Protein AF-A0A2N1QPE4-F1 (afdb_monomer_lite)

Secondary structure (DSSP, 8-state):
-----------------PPPHHHHHHHHHHHHHHHHHHHHHHHHHHHHHHHHHHHHHHHHHHHHHHHHHHHS-TT--EEEEEEETTEEEEEEEPPP-TT-TTTTEEEEEEEEEETTEEEEEEEEEEPPTTTTGGG--

Structure (mmCIF, N/CA/C/O backbone):
data_AF-A0A2N1QPE4-F1
#
_entry.id   AF-A0A2N1QPE4-F1
#
loop_
_atom_site.group_PDB
_atom_site.id
_atom_site.type_symbol
_atom_site.label_atom_id
_atom_site.label_alt_id
_atom_site.label_comp_id
_atom_site.label_asym_id
_atom_site.label_entity_id
_atom_site.label_seq_id
_atom_site.pdbx_PDB_ins_code
_atom_site.Cartn_x
_atom_site.Cartn_y
_atom_site.Cartn_z
_atom_site.occupancy
_atom_site.B_iso_or_equiv
_atom_site.auth_seq_id
_atom_site.auth_comp_id
_atom_site.auth_asym_id
_atom_site.auth_atom_id
_atom_site.pdbx_PDB_model_num
ATOM 1 N N . MET A 1 1 ? -22.543 -22.632 93.385 1.00 41.56 1 MET A N 1
ATOM 2 C CA . MET A 1 1 ? -21.119 -22.560 92.984 1.00 41.56 1 MET A CA 1
ATOM 3 C C . MET A 1 1 ? -21.068 -22.577 91.454 1.00 41.56 1 MET A C 1
ATOM 5 O O . MET A 1 1 ? -21.690 -23.473 90.908 1.00 41.56 1 MET A O 1
ATOM 9 N N . LYS A 1 2 ? -20.380 -21.598 90.821 1.00 41.09 2 LYS A N 1
ATOM 10 C CA . LYS A 1 2 ? -20.072 -21.426 89.365 1.00 41.09 2 LYS A CA 1
ATOM 11 C C . LYS A 1 2 ? -21.300 -21.220 88.443 1.00 41.09 2 LYS A C 1
ATOM 13 O O . LYS A 1 2 ? -22.071 -22.144 88.267 1.00 41.09 2 LYS A O 1
ATOM 18 N N . LYS A 1 3 ? -21.663 -20.038 87.912 1.00 61.78 3 LYS A N 1
ATOM 19 C CA . LYS A 1 3 ? -20.969 -18.982 87.122 1.00 61.78 3 LYS A CA 1
ATOM 20 C C . LYS A 1 3 ? -20.218 -19.496 85.884 1.00 61.78 3 LYS A C 1
ATOM 22 O O . LYS A 1 3 ? -19.018 -19.696 85.976 1.00 61.78 3 LYS A O 1
ATOM 27 N N . HIS A 1 4 ? -20.922 -19.593 84.753 1.00 52.34 4 HIS A N 1
ATOM 28 C CA . HIS A 1 4 ? -20.406 -19.555 83.371 1.00 52.34 4 HIS A CA 1
ATOM 29 C C . HIS A 1 4 ? -21.569 -18.989 82.521 1.00 52.34 4 HIS A C 1
ATOM 31 O O . HIS A 1 4 ? -22.560 -19.680 82.339 1.00 52.34 4 HIS A O 1
ATOM 37 N N . LEU A 1 5 ? -21.703 -17.688 82.233 1.00 60.28 5 LEU A N 1
ATOM 38 C CA . LEU A 1 5 ? -20.847 -16.807 81.423 1.00 60.28 5 LEU A CA 1
ATOM 39 C C . LEU A 1 5 ? -20.424 -17.454 80.098 1.00 60.28 5 LEU A C 1
ATOM 41 O O . LEU A 1 5 ? -19.269 -17.809 79.906 1.00 60.28 5 LEU A O 1
ATOM 45 N N . PHE A 1 6 ? -21.389 -17.579 79.188 1.00 63.09 6 PHE A N 1
ATOM 46 C CA . PHE A 1 6 ? -21.129 -17.641 77.754 1.00 63.09 6 PHE A CA 1
ATOM 47 C C . PHE A 1 6 ? -21.885 -16.480 77.104 1.00 63.09 6 PHE A C 1
ATOM 49 O O . PHE A 1 6 ? -23.117 -16.506 77.095 1.00 63.09 6 PHE A O 1
ATOM 56 N N . PRO A 1 7 ? -21.198 -15.437 76.610 1.00 56.03 7 PRO A N 1
ATOM 57 C CA . PRO A 1 7 ? -21.834 -14.501 75.706 1.00 56.03 7 PRO A CA 1
ATOM 58 C C . PRO A 1 7 ? -22.086 -15.269 74.409 1.00 56.03 7 PRO A C 1
ATOM 60 O O . PRO A 1 7 ? -21.149 -15.716 73.745 1.00 56.03 7 PRO A O 1
ATOM 63 N N . LEU A 1 8 ? -23.361 -15.492 74.086 1.00 60.94 8 LEU A N 1
ATOM 64 C CA . LEU A 1 8 ? -23.735 -15.872 72.734 1.00 60.94 8 LEU A CA 1
ATOM 65 C C . LEU A 1 8 ? -23.213 -14.765 71.831 1.00 60.94 8 LEU A C 1
ATOM 67 O O . LEU A 1 8 ? -23.511 -13.595 72.049 1.00 60.94 8 LEU A O 1
ATOM 71 N N . PHE A 1 9 ? -22.365 -15.175 70.896 1.00 54.75 9 PHE A N 1
ATOM 72 C CA . PHE A 1 9 ? -21.801 -14.365 69.836 1.00 54.75 9 PHE A CA 1
ATOM 73 C C . PHE A 1 9 ? -22.950 -13.593 69.181 1.00 54.75 9 PHE A C 1
ATOM 75 O O . PHE A 1 9 ? -23.708 -14.139 68.377 1.00 54.75 9 PHE A O 1
ATOM 82 N N . GLU A 1 10 ? -23.130 -12.343 69.592 1.00 56.75 10 GLU A N 1
ATOM 83 C CA . GLU A 1 10 ? -23.996 -11.409 68.906 1.00 56.75 10 GLU A CA 1
ATOM 84 C C . GLU A 1 10 ? -23.250 -11.113 67.610 1.00 56.75 10 GLU A C 1
ATOM 86 O O . GLU A 1 10 ? -22.318 -10.311 67.558 1.00 56.75 10 GLU A O 1
ATOM 91 N N . ILE A 1 11 ? -23.559 -11.899 66.576 1.00 60.81 11 ILE A N 1
ATOM 92 C CA . ILE A 1 11 ? -23.218 -11.549 65.206 1.00 60.81 11 ILE A CA 1
ATOM 93 C C . ILE A 1 11 ? -24.035 -10.295 64.957 1.00 60.81 11 ILE A C 1
ATOM 95 O O . ILE A 1 11 ? -25.206 -10.373 64.578 1.00 60.81 11 ILE A O 1
ATOM 99 N N . ASP A 1 12 ? -23.425 -9.155 65.273 1.00 58.19 12 ASP A N 1
ATOM 100 C CA . ASP A 1 12 ? -23.951 -7.855 64.926 1.00 58.19 12 ASP A CA 1
ATOM 101 C C . ASP A 1 12 ? -24.304 -7.943 63.446 1.00 58.19 12 ASP A C 1
ATOM 103 O O . ASP A 1 12 ? -23.484 -8.342 62.603 1.00 58.19 12 ASP A O 1
ATOM 107 N N . ARG A 1 13 ? -25.594 -7.751 63.163 1.00 57.78 13 ARG A N 1
ATOM 108 C CA . ARG A 1 13 ? -26.149 -7.845 61.822 1.00 57.78 13 ARG A CA 1
ATOM 109 C C . ARG A 1 13 ? -25.449 -6.749 61.053 1.00 57.78 13 ARG A C 1
ATOM 111 O O . ARG A 1 13 ? -25.849 -5.593 61.119 1.00 57.78 13 ARG A O 1
ATOM 118 N N . THR A 1 14 ? -24.391 -7.143 60.351 1.00 55.16 14 THR A N 1
ATOM 119 C CA . THR A 1 14 ? -23.690 -6.350 59.354 1.00 55.16 14 THR A CA 1
ATOM 120 C C . THR A 1 14 ? -24.757 -5.580 58.607 1.00 55.16 14 THR A C 1
ATOM 122 O O . THR A 1 14 ? -25.585 -6.180 57.914 1.00 55.16 14 THR A O 1
ATOM 125 N N . TYR A 1 15 ? -24.807 -4.267 58.843 1.00 53.53 15 TYR A N 1
ATOM 126 C CA . TYR A 1 15 ? -25.646 -3.368 58.079 1.00 53.53 15 TYR A CA 1
ATOM 127 C C . TYR A 1 15 ? -25.275 -3.643 56.628 1.00 53.53 15 TYR A C 1
ATOM 129 O O . TYR A 1 15 ? -24.200 -3.270 56.163 1.00 53.53 15 TYR A O 1
ATOM 137 N N . LYS A 1 16 ? -26.135 -4.377 55.920 1.00 59.25 16 LYS A N 1
ATOM 138 C CA . LYS A 1 16 ? -26.068 -4.473 54.472 1.00 59.25 16 LYS A CA 1
ATOM 139 C C . LYS A 1 16 ? -26.526 -3.109 53.988 1.00 59.25 16 LYS A C 1
ATOM 141 O O . LYS A 1 16 ? -27.693 -2.930 53.653 1.00 59.25 16 LYS A O 1
ATOM 146 N N . SER A 1 17 ? -25.631 -2.127 54.050 1.00 62.84 17 SER A N 1
ATOM 147 C CA . SER A 1 17 ? -25.781 -0.872 53.336 1.00 62.84 17 SER A CA 1
ATOM 148 C C . SER A 1 17 ? -25.809 -1.2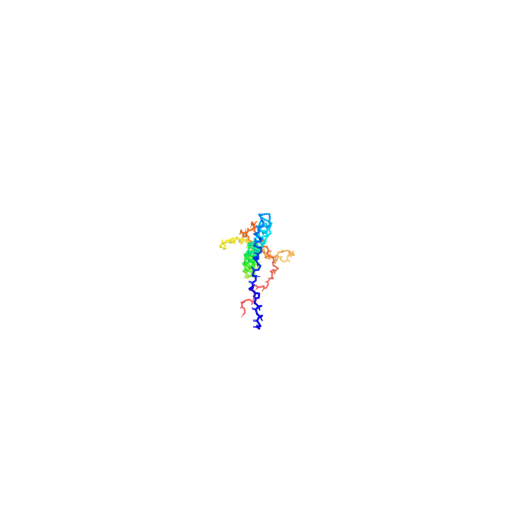55 51.864 1.00 62.84 17 SER A C 1
ATOM 150 O O . SER A 1 17 ? -24.775 -1.530 51.256 1.00 62.84 17 SER A O 1
ATOM 152 N N . GLY A 1 18 ? -27.022 -1.427 51.338 1.00 66.31 18 GLY A N 1
ATOM 153 C CA . GLY A 1 18 ? -27.233 -1.644 49.919 1.00 66.31 18 GLY A CA 1
ATOM 154 C C . GLY A 1 18 ? -26.572 -0.511 49.148 1.00 66.31 18 GLY A C 1
ATOM 155 O O . GLY A 1 18 ? -26.531 0.626 49.622 1.00 66.31 18 GLY A O 1
ATOM 156 N N . VAL A 1 19 ? -26.034 -0.836 47.977 1.00 67.19 19 VAL A N 1
ATOM 157 C CA . VAL A 1 19 ? -25.433 0.166 47.100 1.00 67.19 19 VAL A CA 1
ATOM 158 C C . VAL A 1 19 ? -26.501 1.208 46.786 1.00 67.19 19 VAL A C 1
ATOM 160 O O . VAL A 1 19 ? -27.600 0.867 46.340 1.00 67.19 19 VAL A O 1
ATOM 163 N N . SER A 1 20 ? -26.205 2.473 47.071 1.00 83.31 20 SER A N 1
ATOM 164 C CA . SER A 1 20 ? -27.141 3.554 46.786 1.00 83.31 20 SER A CA 1
ATOM 165 C C . SER A 1 20 ? -27.324 3.691 45.274 1.00 83.31 20 SER A C 1
ATOM 167 O O . SER A 1 20 ? -26.376 3.504 44.510 1.00 83.31 20 SER A O 1
ATOM 169 N N . LEU A 1 21 ? -28.527 4.056 44.817 1.00 83.94 21 LEU A N 1
ATOM 170 C CA . LEU A 1 21 ? -28.816 4.259 43.391 1.00 83.94 21 LEU A CA 1
ATOM 171 C C . LEU A 1 21 ? -27.789 5.208 42.749 1.00 83.94 21 LEU A C 1
ATOM 173 O O . LEU A 1 21 ? -27.237 4.911 41.693 1.00 83.94 21 LEU A O 1
ATOM 177 N N . VAL A 1 22 ? -27.470 6.312 43.428 1.00 89.75 22 VAL A N 1
ATOM 178 C CA . VAL A 1 22 ? -26.483 7.290 42.948 1.00 89.75 22 VAL A CA 1
ATOM 179 C C . VAL A 1 22 ? -25.091 6.675 42.785 1.00 89.75 22 VAL A C 1
ATOM 181 O O . VAL A 1 22 ? -24.404 6.950 41.807 1.00 89.75 22 VAL A O 1
ATOM 184 N N . GLU A 1 23 ? -24.697 5.791 43.696 1.00 86.69 23 GLU A N 1
ATOM 185 C CA . GLU A 1 23 ? -23.396 5.129 43.678 1.00 86.69 23 GLU A CA 1
ATOM 186 C C . GLU A 1 23 ? -23.320 4.107 42.543 1.00 86.69 23 GLU A C 1
ATOM 188 O O . GLU A 1 23 ? -22.338 4.090 41.804 1.00 86.69 23 GLU A O 1
ATOM 193 N N . THR A 1 24 ? -24.392 3.338 42.315 1.00 91.06 24 THR A N 1
ATOM 194 C CA . THR A 1 24 ? -24.467 2.450 41.144 1.00 91.06 24 THR A CA 1
ATOM 195 C C . THR A 1 24 ? -24.394 3.222 39.832 1.00 91.06 24 THR A C 1
ATOM 197 O O . THR A 1 24 ? -23.705 2.782 38.918 1.00 91.06 24 THR A O 1
ATOM 200 N N . ILE A 1 25 ? -25.047 4.387 39.741 1.00 94.19 25 ILE A N 1
ATOM 201 C CA . ILE A 1 25 ? -25.029 5.226 38.539 1.00 94.19 25 ILE A CA 1
ATOM 202 C C . ILE A 1 25 ? -23.618 5.754 38.287 1.00 94.19 25 ILE A C 1
ATOM 204 O O . ILE A 1 25 ? -23.130 5.641 37.167 1.00 94.19 25 ILE A O 1
ATOM 208 N N . ILE A 1 26 ? -22.941 6.276 39.314 1.00 94.50 26 ILE A N 1
ATOM 209 C CA . ILE A 1 26 ? -21.560 6.764 39.194 1.00 94.50 26 ILE A CA 1
ATOM 210 C C . ILE A 1 26 ? -20.619 5.617 38.804 1.00 94.50 26 ILE A C 1
ATOM 212 O O . ILE A 1 26 ? -19.808 5.777 37.893 1.00 94.50 26 ILE A O 1
ATOM 216 N N . ALA A 1 27 ? -20.758 4.445 39.430 1.00 94.62 27 ALA A N 1
ATOM 217 C CA . ALA A 1 27 ? -19.960 3.266 39.105 1.00 94.62 27 ALA A CA 1
ATOM 218 C C . ALA A 1 27 ? -20.176 2.803 37.654 1.00 94.62 27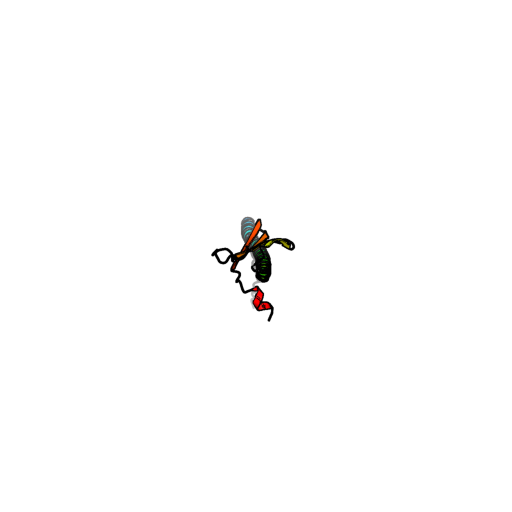 ALA A C 1
ATOM 220 O O . ALA A 1 27 ? -19.208 2.525 36.949 1.00 94.62 27 ALA A O 1
ATOM 221 N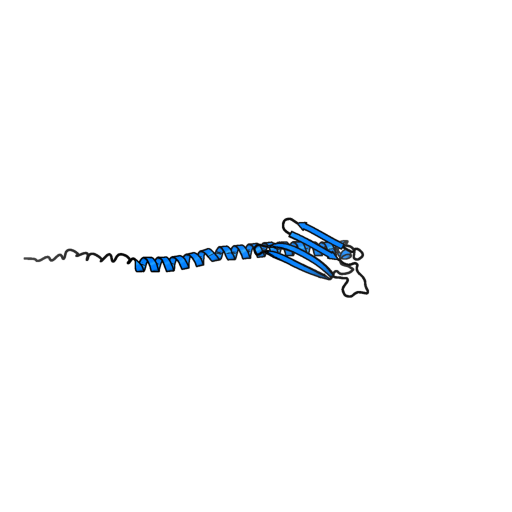 N . LEU A 1 28 ? -21.425 2.787 37.177 1.00 94.06 28 LEU A N 1
ATOM 222 C CA . LEU A 1 28 ? -21.766 2.497 35.780 1.00 94.06 28 LEU A CA 1
ATOM 223 C C . LEU A 1 28 ? -21.178 3.528 34.814 1.00 94.06 28 LEU A C 1
ATOM 225 O O . LEU A 1 28 ? -20.726 3.159 33.733 1.00 94.06 28 LEU A O 1
ATOM 229 N N . LEU A 1 29 ? -21.154 4.804 35.195 1.00 96.19 29 LEU A N 1
ATOM 230 C CA . LEU A 1 29 ? -20.615 5.887 34.374 1.00 96.19 29 LEU A CA 1
ATOM 231 C C . LEU A 1 29 ? -19.095 5.748 34.213 1.00 96.19 29 LEU A C 1
ATOM 233 O O . LEU A 1 29 ? -18.584 5.790 33.095 1.00 96.19 29 LEU A O 1
ATOM 237 N N . ILE A 1 30 ? -18.385 5.489 35.315 1.00 95.81 30 ILE A N 1
ATOM 238 C CA . ILE A 1 30 ? -16.940 5.224 35.306 1.00 95.81 30 ILE A CA 1
ATOM 239 C C . ILE A 1 30 ? -16.634 3.954 34.502 1.00 95.81 30 ILE A C 1
ATOM 241 O O . ILE A 1 30 ? -15.742 3.960 33.653 1.00 95.81 30 ILE A O 1
ATOM 245 N N . LEU A 1 31 ? -17.398 2.880 34.724 1.00 95.00 31 LEU A N 1
ATOM 246 C CA . LEU A 1 31 ? -17.241 1.620 34.000 1.00 95.00 31 LEU A CA 1
ATOM 247 C C . LEU A 1 31 ? -17.472 1.800 32.495 1.00 95.00 31 LEU A C 1
ATOM 249 O O . LEU A 1 31 ? -16.703 1.279 31.695 1.00 95.00 31 LEU A O 1
ATOM 253 N N . SER A 1 32 ? -18.489 2.565 32.101 1.00 95.38 32 SER A N 1
ATOM 254 C CA . SER A 1 32 ? -18.777 2.866 30.697 1.00 95.38 32 SER A CA 1
ATOM 255 C C . SER A 1 32 ? -17.590 3.556 30.023 1.00 95.38 32 SER A C 1
ATOM 257 O O . SER A 1 32 ? -17.111 3.091 28.989 1.00 95.38 32 SER A O 1
ATOM 259 N N . ILE A 1 33 ? -17.033 4.598 30.649 1.00 94.56 33 ILE A N 1
ATOM 260 C CA . ILE A 1 33 ? -15.858 5.306 30.119 1.00 94.56 33 ILE A CA 1
ATOM 261 C C . ILE A 1 33 ? -14.658 4.354 29.991 1.00 94.56 33 ILE A C 1
ATOM 263 O O . ILE A 1 33 ? -13.965 4.370 28.972 1.00 94.56 33 ILE A O 1
ATOM 267 N N . ALA A 1 34 ? -14.439 3.487 30.985 1.00 94.69 34 ALA A N 1
ATOM 268 C CA . ALA A 1 34 ? -13.368 2.494 30.949 1.00 94.69 34 ALA A CA 1
ATOM 269 C C . ALA A 1 34 ? -13.543 1.487 29.797 1.00 94.69 34 ALA A C 1
ATOM 271 O O . ALA A 1 34 ? -12.583 1.192 29.082 1.00 94.69 34 ALA A O 1
ATOM 272 N N . ILE A 1 35 ? -14.767 1.001 29.568 1.00 94.44 35 ILE A N 1
ATOM 273 C CA . ILE A 1 35 ? -15.078 0.080 28.468 1.00 94.44 35 ILE A CA 1
ATOM 274 C C . ILE A 1 35 ? -14.841 0.755 27.113 1.00 94.44 35 ILE A C 1
ATOM 276 O O . ILE A 1 35 ? -14.214 0.150 26.244 1.00 94.44 35 ILE A O 1
ATOM 280 N N . LEU A 1 36 ? -15.284 2.006 26.929 1.00 89.81 36 LEU A N 1
ATOM 281 C CA . LEU A 1 36 ? -15.056 2.746 25.682 1.00 89.81 36 LEU A CA 1
ATOM 282 C C . LEU A 1 36 ? -13.561 2.895 25.373 1.00 89.81 36 LEU A C 1
ATOM 284 O O . LEU A 1 36 ? -13.146 2.683 24.232 1.00 89.81 36 LEU A O 1
ATOM 288 N N . ALA A 1 37 ? -12.751 3.228 26.382 1.00 89.50 37 ALA A N 1
ATOM 289 C CA . ALA A 1 37 ? -11.311 3.391 26.213 1.00 89.50 37 ALA A CA 1
ATOM 290 C C . ALA A 1 37 ? -10.637 2.087 25.755 1.00 89.50 37 ALA A C 1
ATOM 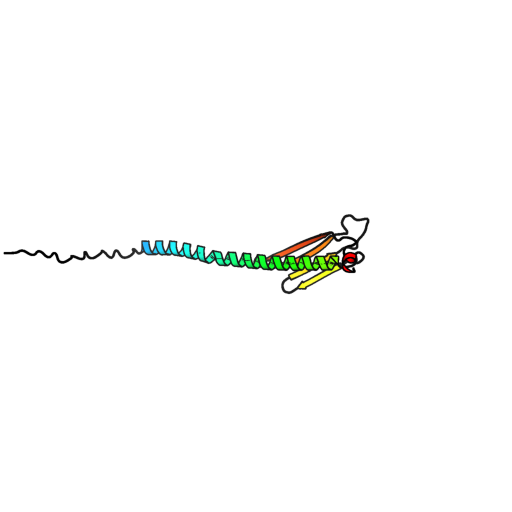292 O O . ALA A 1 37 ? -9.861 2.093 24.800 1.00 89.50 37 ALA A O 1
ATOM 293 N N . ILE A 1 38 ? -10.971 0.960 26.388 1.00 90.81 38 ILE A N 1
ATOM 294 C CA . ILE A 1 38 ? -10.379 -0.348 26.068 1.00 90.81 38 ILE A CA 1
ATOM 295 C C . ILE A 1 38 ? -10.865 -0.856 24.702 1.00 90.81 38 ILE A C 1
ATOM 297 O O . ILE A 1 38 ? -10.085 -1.433 23.945 1.00 90.81 38 ILE A O 1
ATOM 301 N N . ALA A 1 39 ? -12.128 -0.610 24.348 1.00 89.12 39 ALA A N 1
ATOM 302 C CA . ALA A 1 39 ? -12.706 -1.062 23.084 1.00 89.12 39 ALA A CA 1
ATOM 303 C C . ALA A 1 39 ? -12.185 -0.293 21.854 1.00 89.12 39 ALA A C 1
ATOM 305 O O . ALA A 1 39 ? -12.151 -0.845 20.754 1.00 89.12 39 ALA A O 1
ATOM 306 N N . GLY A 1 40 ? -11.765 0.967 22.010 1.00 83.56 40 GLY A N 1
ATOM 307 C CA . GLY A 1 40 ? -11.271 1.784 20.895 1.00 83.56 40 GLY A CA 1
ATOM 308 C C . GLY A 1 40 ? -9.873 1.398 20.394 1.00 83.56 40 GLY A C 1
ATOM 309 O O . GLY A 1 40 ? -9.589 1.514 19.198 1.00 83.56 40 GLY A O 1
ATOM 310 N N . VAL A 1 41 ? -9.002 0.911 21.284 1.00 85.00 41 VAL A N 1
ATOM 311 C CA . VAL A 1 41 ? -7.584 0.638 20.977 1.00 85.00 41 VAL A CA 1
ATOM 312 C C . VAL A 1 41 ? -7.394 -0.430 19.886 1.00 85.00 41 VAL A C 1
ATOM 314 O O . VAL A 1 41 ? -6.645 -0.163 18.940 1.00 85.00 41 VAL A O 1
ATOM 317 N N . PRO A 1 42 ? -8.074 -1.597 19.922 1.00 85.25 42 PRO A N 1
ATOM 318 C CA . PRO A 1 42 ? -7.933 -2.615 18.881 1.00 85.25 42 PRO A CA 1
ATOM 319 C C . PRO A 1 42 ? -8.313 -2.100 17.491 1.00 85.25 42 PRO A C 1
ATOM 321 O O . PRO A 1 42 ? -7.623 -2.391 16.522 1.00 85.25 42 PRO A O 1
ATOM 324 N N . ILE A 1 43 ? -9.359 -1.272 17.392 1.00 85.88 43 ILE A N 1
ATOM 325 C CA . ILE A 1 43 ? -9.841 -0.732 16.114 1.00 85.88 43 ILE A CA 1
ATOM 326 C C . ILE A 1 43 ? -8.765 0.144 15.463 1.00 85.88 43 ILE A C 1
ATOM 328 O O . ILE A 1 43 ? -8.484 0.010 14.271 1.00 85.88 43 ILE A O 1
ATOM 332 N N . MET A 1 44 ? -8.143 1.035 16.239 1.00 84.81 44 MET A N 1
ATOM 333 C CA . MET A 1 44 ? -7.065 1.889 15.736 1.00 84.81 44 MET A CA 1
ATOM 334 C C . MET A 1 44 ? -5.820 1.073 15.378 1.00 84.81 44 MET A C 1
ATOM 336 O O . MET A 1 44 ? -5.225 1.296 14.324 1.00 84.81 44 MET A O 1
ATOM 340 N N . SER A 1 45 ? -5.461 0.098 16.216 1.00 86.50 45 SER A N 1
ATOM 341 C CA . SER A 1 45 ? -4.317 -0.783 15.974 1.00 86.50 45 SER A CA 1
ATOM 342 C C . SER A 1 45 ? -4.482 -1.590 14.683 1.00 86.50 45 SER A C 1
ATOM 344 O O . SER A 1 45 ? -3.581 -1.591 13.845 1.00 86.50 45 SER A O 1
ATOM 346 N N . SER A 1 46 ? -5.656 -2.185 14.449 1.00 86.62 46 SER A N 1
ATOM 347 C CA . SER A 1 46 ? -5.945 -2.915 13.212 1.00 86.62 46 SER A CA 1
ATOM 348 C C . SER A 1 46 ? -5.867 -2.018 11.978 1.00 86.62 46 SER A C 1
ATOM 350 O O . SER A 1 46 ? -5.310 -2.430 10.964 1.00 86.62 46 SER A O 1
ATOM 352 N N . LYS A 1 47 ? -6.362 -0.773 12.054 1.00 87.00 47 LYS A N 1
ATOM 353 C CA . LYS A 1 47 ? -6.248 0.181 10.939 1.00 87.00 47 LYS A CA 1
ATOM 354 C C . LYS A 1 47 ? -4.793 0.491 10.590 1.00 87.00 47 LYS A C 1
ATOM 356 O O . LYS A 1 47 ? -4.450 0.517 9.411 1.00 87.00 47 LYS A O 1
ATOM 361 N N . LEU A 1 48 ? -3.947 0.705 11.599 1.00 87.94 48 LEU A N 1
ATOM 362 C CA . LEU A 1 48 ? -2.518 0.953 11.397 1.00 87.94 48 LEU A CA 1
ATOM 363 C C . LEU A 1 48 ? -1.808 -0.272 10.817 1.00 87.94 48 LEU A C 1
ATOM 365 O O . LEU A 1 48 ? -1.017 -0.123 9.890 1.00 87.94 48 LEU A O 1
ATOM 369 N N . ALA A 1 49 ? -2.124 -1.468 11.319 1.00 90.44 49 ALA A N 1
ATOM 370 C CA . ALA A 1 49 ? -1.554 -2.713 10.817 1.00 90.44 49 ALA A CA 1
ATOM 371 C C . ALA A 1 49 ? -1.894 -2.929 9.335 1.00 90.44 49 ALA A C 1
ATOM 373 O O . ALA A 1 49 ? -0.993 -3.150 8.530 1.00 90.44 49 ALA A O 1
ATOM 374 N N . ILE A 1 50 ? -3.165 -2.775 8.948 1.00 90.31 50 ILE A N 1
ATOM 375 C CA . ILE A 1 50 ? -3.586 -2.905 7.545 1.00 90.31 50 ILE A CA 1
ATOM 376 C C . ILE A 1 50 ? -2.879 -1.858 6.677 1.00 90.31 50 ILE A C 1
ATOM 378 O O . ILE A 1 50 ? -2.304 -2.200 5.646 1.00 90.31 50 ILE A O 1
ATOM 382 N N . HIS A 1 51 ? -2.844 -0.598 7.116 1.00 89.62 51 HIS A N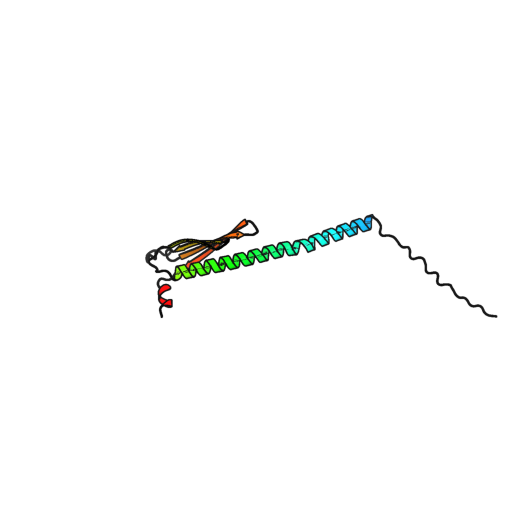 1
ATOM 383 C CA . HIS A 1 51 ? -2.162 0.463 6.376 1.00 89.62 51 HIS A CA 1
ATOM 384 C C . HIS A 1 51 ? -0.663 0.176 6.180 1.00 89.62 51 HIS A C 1
ATOM 386 O O . HIS A 1 51 ? -0.135 0.412 5.094 1.00 89.62 51 HIS A O 1
ATOM 392 N N . ALA A 1 52 ? 0.019 -0.353 7.200 1.00 90.69 52 ALA A N 1
ATOM 393 C CA . ALA A 1 52 ? 1.416 -0.764 7.090 1.00 90.69 52 ALA A CA 1
ATOM 394 C C . ALA A 1 52 ? 1.582 -1.887 6.057 1.00 90.69 52 ALA A C 1
ATOM 396 O O . ALA A 1 52 ? 2.385 -1.747 5.140 1.00 90.69 52 ALA A O 1
ATOM 397 N N . THR A 1 53 ? 0.753 -2.934 6.120 1.00 93.19 53 THR A N 1
ATOM 398 C CA . THR A 1 53 ? 0.833 -4.051 5.162 1.00 93.19 53 THR A CA 1
ATOM 399 C C . THR A 1 53 ? 0.585 -3.618 3.716 1.00 93.19 53 THR A C 1
ATOM 401 O O . THR A 1 53 ? 1.344 -3.999 2.828 1.00 93.19 53 THR A O 1
ATOM 404 N N . GLN A 1 54 ? -0.420 -2.770 3.468 1.00 93.12 54 GLN A N 1
ATOM 405 C CA . GLN A 1 54 ? -0.700 -2.242 2.130 1.00 93.12 54 GLN A CA 1
ATOM 406 C C . GLN A 1 54 ? 0.445 -1.361 1.624 1.00 93.12 54 GLN A C 1
ATOM 408 O O . GLN A 1 54 ? 0.807 -1.417 0.450 1.00 93.12 54 GLN A O 1
ATOM 413 N N . ARG A 1 55 ? 1.052 -0.560 2.508 1.00 92.75 55 ARG A N 1
ATOM 414 C CA . ARG A 1 55 ? 2.210 0.268 2.163 1.00 92.75 55 ARG A CA 1
ATOM 415 C C . ARG A 1 55 ? 3.434 -0.580 1.824 1.00 92.75 55 ARG A C 1
ATOM 417 O O . ARG A 1 55 ? 4.113 -0.263 0.852 1.00 92.75 55 ARG A O 1
ATOM 424 N N . ASP A 1 56 ? 3.698 -1.639 2.583 1.00 94.75 56 ASP A N 1
ATOM 425 C CA . ASP A 1 56 ? 4.818 -2.550 2.331 1.00 94.75 56 ASP A CA 1
ATOM 426 C C . ASP A 1 56 ? 4.643 -3.281 0.994 1.00 94.75 56 ASP A C 1
ATOM 428 O O . ASP A 1 56 ? 5.580 -3.361 0.199 1.00 94.75 56 ASP A O 1
ATOM 432 N N . GLN A 1 57 ? 3.423 -3.733 0.688 1.00 94.62 57 GLN A N 1
ATOM 433 C CA . GLN A 1 57 ? 3.092 -4.315 -0.615 1.00 94.62 57 GLN A CA 1
ATOM 434 C C . GLN A 1 57 ? 3.255 -3.303 -1.755 1.00 94.62 57 GLN A C 1
ATOM 436 O O . GLN A 1 57 ? 3.896 -3.611 -2.761 1.00 94.62 57 GLN A O 1
ATOM 441 N N . ALA A 1 58 ? 2.749 -2.077 -1.594 1.00 94.06 58 ALA A N 1
ATOM 442 C CA . ALA A 1 58 ? 2.918 -1.017 -2.585 1.00 94.06 58 ALA A CA 1
ATOM 443 C C . ALA A 1 58 ? 4.400 -0.680 -2.815 1.00 94.06 58 ALA A C 1
ATOM 445 O O . ALA A 1 58 ? 4.823 -0.486 -3.953 1.00 94.06 58 ALA A O 1
ATOM 446 N N . MET A 1 59 ? 5.205 -0.648 -1.749 1.00 95.31 59 MET A N 1
ATOM 447 C CA . MET A 1 59 ? 6.648 -0.435 -1.836 1.00 95.31 59 MET A CA 1
ATOM 448 C C . MET A 1 59 ? 7.335 -1.579 -2.584 1.00 95.31 59 MET A C 1
ATOM 450 O O . MET A 1 59 ? 8.139 -1.321 -3.478 1.00 95.31 59 MET A O 1
ATOM 454 N N . PHE A 1 60 ? 6.988 -2.828 -2.276 1.00 95.44 60 PHE A N 1
ATOM 455 C CA . PHE A 1 60 ? 7.508 -3.993 -2.985 1.00 95.44 60 PHE A CA 1
ATOM 456 C C . PHE A 1 60 ? 7.171 -3.951 -4.483 1.00 95.44 60 PHE A C 1
ATOM 458 O O . PHE A 1 60 ? 8.055 -4.146 -5.318 1.00 95.44 60 PHE A O 1
ATOM 465 N N . LEU A 1 61 ? 5.922 -3.631 -4.841 1.00 94.75 61 LEU A N 1
ATOM 466 C CA . LEU A 1 61 ? 5.494 -3.484 -6.235 1.00 94.75 61 LEU A CA 1
ATOM 467 C C . LEU A 1 61 ? 6.240 -2.350 -6.946 1.00 94.75 61 LEU A C 1
ATOM 469 O O . LEU A 1 61 ? 6.689 -2.528 -8.080 1.00 94.75 61 LEU A O 1
ATOM 473 N N . ALA A 1 62 ? 6.419 -1.206 -6.285 1.00 93.56 62 ALA A N 1
ATOM 474 C CA . ALA A 1 62 ? 7.156 -0.077 -6.838 1.00 93.56 62 ALA A CA 1
ATOM 475 C C . ALA A 1 62 ? 8.629 -0.434 -7.097 1.00 93.56 62 ALA A C 1
ATOM 477 O O . ALA A 1 62 ? 9.137 -0.165 -8.184 1.00 93.56 62 ALA A O 1
ATOM 478 N N . VAL A 1 63 ? 9.298 -1.092 -6.143 1.00 94.25 63 VAL A N 1
ATOM 479 C CA . VAL A 1 63 ? 10.691 -1.546 -6.297 1.00 94.25 63 VAL A CA 1
ATOM 480 C C . VAL A 1 63 ? 10.809 -2.572 -7.418 1.00 94.25 63 VAL A C 1
ATOM 482 O O . VAL A 1 63 ? 11.615 -2.377 -8.321 1.00 94.25 63 VAL A O 1
ATOM 485 N N . LYS A 1 64 ? 9.950 -3.596 -7.440 1.00 94.00 64 LYS A N 1
ATOM 486 C CA . LYS A 1 64 ? 9.923 -4.600 -8.514 1.00 94.00 64 LYS A CA 1
ATOM 487 C C . LYS A 1 64 ? 9.740 -3.958 -9.893 1.00 94.00 64 LYS A C 1
ATOM 489 O O . LYS A 1 64 ? 10.354 -4.386 -10.867 1.00 94.00 64 LYS A O 1
ATOM 494 N N . THR A 1 65 ? 8.897 -2.931 -9.981 1.00 92.56 65 THR A N 1
ATOM 495 C CA . THR A 1 65 ? 8.653 -2.196 -11.229 1.00 92.56 65 THR A CA 1
ATOM 496 C C . THR A 1 65 ? 9.860 -1.349 -11.633 1.00 92.56 65 THR A C 1
ATOM 498 O O . THR A 1 65 ? 10.194 -1.283 -12.814 1.00 92.56 65 THR A O 1
ATOM 501 N N . LEU A 1 66 ? 10.554 -0.733 -10.672 1.00 90.12 66 LEU A N 1
ATOM 502 C CA . LEU A 1 66 ? 11.810 -0.029 -10.934 1.00 90.12 66 LEU A CA 1
ATOM 503 C C . LEU A 1 66 ? 12.912 -0.988 -11.395 1.00 90.12 66 LEU A C 1
ATOM 505 O O . LEU A 1 66 ? 13.599 -0.676 -12.362 1.00 90.12 66 LEU A O 1
ATOM 509 N N . ASP A 1 67 ? 13.028 -2.164 -10.780 1.00 90.75 67 ASP A N 1
ATOM 510 C CA . ASP A 1 67 ? 13.982 -3.198 -11.195 1.00 90.75 67 ASP A CA 1
ATOM 511 C C . ASP A 1 67 ? 13.667 -3.697 -12.615 1.00 90.75 67 ASP A C 1
ATOM 513 O O . ASP A 1 67 ? 14.567 -3.905 -13.430 1.00 90.75 67 ASP A O 1
ATOM 517 N N . PHE A 1 68 ? 12.379 -3.829 -12.953 1.00 89.50 68 PHE A N 1
ATOM 518 C CA . PHE A 1 68 ? 11.953 -4.109 -14.322 1.00 89.50 68 PHE A CA 1
ATOM 519 C C . PHE A 1 68 ? 12.392 -2.999 -15.284 1.00 89.50 68 PHE A C 1
ATOM 521 O O . PHE A 1 68 ? 12.978 -3.305 -16.315 1.00 89.50 68 PHE A O 1
ATOM 528 N N . LEU A 1 69 ? 12.153 -1.723 -14.958 1.00 87.94 69 LEU A N 1
ATOM 529 C CA . LEU A 1 69 ? 12.556 -0.583 -15.795 1.00 87.94 69 LEU A CA 1
ATOM 530 C C . LEU A 1 69 ? 14.077 -0.479 -15.983 1.00 87.94 69 LEU A C 1
ATOM 532 O O . LEU A 1 69 ? 14.539 -0.073 -17.056 1.00 87.94 69 LEU A O 1
ATOM 536 N N . GLU A 1 70 ? 14.837 -0.848 -14.954 1.00 84.62 70 GLU A N 1
ATOM 537 C CA . GLU A 1 70 ? 16.299 -0.881 -14.942 1.00 84.62 70 GLU A CA 1
ATOM 538 C C . GLU A 1 70 ? 16.873 -1.991 -15.833 1.00 84.62 70 GLU A C 1
ATOM 540 O O . GLU A 1 70 ? 17.920 -1.799 -16.452 1.00 84.62 70 GLU A O 1
ATOM 545 N N . ALA A 1 71 ? 16.165 -3.117 -15.951 1.00 85.44 71 ALA A N 1
ATOM 546 C CA . ALA A 1 71 ? 16.526 -4.203 -16.859 1.00 85.44 71 ALA A CA 1
ATOM 547 C C . ALA A 1 71 ? 16.255 -3.871 -18.338 1.00 85.44 71 ALA A C 1
ATOM 549 O O . ALA A 1 71 ? 16.782 -4.535 -19.228 1.00 85.44 71 ALA A O 1
ATOM 550 N N . GLN A 1 72 ? 15.425 -2.865 -18.626 1.00 85.06 72 GLN A N 1
ATOM 551 C CA . GLN A 1 72 ? 15.090 -2.504 -20.003 1.00 85.06 72 GLN A CA 1
ATOM 552 C C . GLN A 1 72 ? 16.226 -1.710 -20.668 1.00 85.06 72 GLN A C 1
ATOM 554 O O . GLN A 1 72 ? 16.855 -0.879 -20.004 1.00 85.06 72 GLN A O 1
ATOM 559 N N . PRO A 1 73 ? 16.432 -1.848 -21.991 1.00 79.44 73 PRO A N 1
ATOM 560 C CA . PRO A 1 73 ? 17.455 -1.104 -22.722 1.00 79.44 73 PRO A CA 1
ATOM 561 C C . PRO A 1 73 ? 17.360 0.415 -22.515 1.00 79.44 73 PRO A C 1
ATOM 563 O O . PRO A 1 73 ? 16.275 0.986 -22.388 1.00 79.44 73 PRO A O 1
ATOM 566 N N . HIS A 1 74 ? 18.498 1.108 -22.504 1.00 73.38 74 HIS A N 1
ATOM 567 C CA . HIS A 1 74 ? 18.551 2.566 -22.291 1.00 73.38 74 HIS A CA 1
ATOM 568 C C . HIS A 1 74 ? 17.960 3.370 -23.462 1.00 73.38 74 HIS A C 1
ATOM 570 O O . HIS A 1 74 ? 17.589 4.532 -23.306 1.00 73.38 74 HIS A O 1
ATOM 576 N N . THR A 1 75 ? 17.831 2.737 -24.627 1.00 73.50 75 THR A N 1
ATOM 577 C CA . THR A 1 75 ? 17.272 3.320 -25.851 1.00 73.50 75 THR A CA 1
ATOM 578 C C . THR A 1 75 ? 15.744 3.272 -25.906 1.00 73.50 75 THR A C 1
ATOM 580 O O . THR A 1 75 ? 15.149 3.954 -26.737 1.00 73.50 75 THR A O 1
ATOM 583 N N . SER A 1 76 ? 15.089 2.496 -25.034 1.00 76.25 76 SER A N 1
ATOM 584 C CA . SER A 1 76 ? 13.630 2.357 -25.026 1.00 76.25 76 SER A CA 1
ATOM 585 C C . SER A 1 76 ? 12.976 3.325 -24.039 1.00 76.25 76 SER A C 1
ATOM 587 O O . SER A 1 76 ? 13.288 3.292 -22.845 1.00 76.25 76 SER A O 1
ATOM 589 N N . SER A 1 77 ? 12.019 4.123 -24.521 1.00 82.88 77 SER A N 1
ATOM 590 C CA . SER A 1 77 ? 11.072 4.831 -23.655 1.00 82.88 77 SER A CA 1
ATOM 591 C C . SER A 1 77 ? 9.922 3.909 -23.293 1.00 82.88 77 SER A C 1
ATOM 593 O O . SER A 1 77 ? 9.367 3.232 -24.157 1.00 82.88 77 SER A O 1
ATOM 595 N N . ILE A 1 78 ? 9.564 3.895 -22.016 1.00 83.81 78 ILE A N 1
ATOM 596 C CA . ILE A 1 78 ? 8.464 3.088 -21.501 1.00 83.81 78 ILE A CA 1
ATOM 597 C C . ILE A 1 78 ? 7.558 4.021 -20.717 1.00 83.81 78 ILE A C 1
ATOM 599 O O . ILE A 1 78 ? 8.027 4.762 -19.861 1.00 83.81 78 ILE A O 1
ATOM 603 N N . ALA A 1 79 ? 6.267 3.981 -21.001 1.00 88.94 79 ALA A N 1
ATOM 604 C CA . ALA A 1 79 ? 5.233 4.605 -20.194 1.00 88.94 79 ALA A CA 1
ATOM 605 C C . ALA A 1 79 ? 4.049 3.647 -20.209 1.00 88.94 79 ALA A C 1
ATOM 607 O O . ALA A 1 79 ? 3.504 3.356 -21.273 1.00 88.94 79 ALA A O 1
ATOM 608 N N . SER A 1 80 ? 3.718 3.089 -19.053 1.00 91.81 80 SER A N 1
ATOM 609 C CA . SER A 1 80 ? 2.705 2.049 -18.957 1.00 91.81 80 SER A CA 1
ATOM 610 C C . SER A 1 80 ? 1.986 2.107 -17.619 1.00 91.81 80 SER A C 1
ATOM 612 O O . SER A 1 80 ? 2.426 2.752 -16.663 1.00 91.81 80 SER A O 1
ATOM 614 N N . GLN A 1 81 ? 0.855 1.419 -17.579 1.00 93.00 81 GLN A N 1
ATOM 615 C CA . GLN A 1 81 ? 0.045 1.238 -16.396 1.00 93.00 81 GLN A CA 1
ATOM 616 C C . GLN A 1 81 ? -0.341 -0.233 -16.284 1.00 93.00 81 GLN A C 1
ATOM 618 O O . GLN A 1 81 ? -0.719 -0.850 -17.276 1.00 93.00 81 GLN A O 1
ATOM 623 N N . ASP A 1 82 ? -0.242 -0.769 -15.076 1.00 92.31 82 ASP A N 1
ATOM 624 C CA . ASP A 1 82 ? -0.634 -2.132 -14.743 1.00 92.31 82 ASP A CA 1
ATOM 625 C C . ASP A 1 82 ? -1.530 -2.134 -13.500 1.00 92.31 82 ASP A C 1
ATOM 627 O O . ASP A 1 82 ? -1.454 -1.234 -12.658 1.00 92.31 82 ASP A O 1
ATOM 631 N N . VAL A 1 83 ? -2.395 -3.137 -13.392 1.00 92.38 83 VAL A N 1
ATOM 632 C CA . VAL A 1 83 ? -3.310 -3.308 -12.262 1.00 92.38 83 VAL A CA 1
ATOM 633 C C . VAL A 1 83 ? -3.063 -4.676 -11.650 1.00 92.38 83 VAL A C 1
ATOM 635 O O . VAL A 1 83 ? -3.337 -5.709 -12.259 1.00 92.38 83 VAL A O 1
ATOM 638 N N . VAL A 1 84 ? -2.561 -4.672 -10.419 1.00 91.31 84 VAL A N 1
ATOM 639 C CA . VAL A 1 84 ? -2.299 -5.877 -9.636 1.00 91.31 84 VAL A CA 1
ATOM 640 C C . VAL A 1 84 ? -3.217 -5.843 -8.425 1.00 91.31 84 VAL A C 1
ATOM 642 O O . VAL A 1 84 ? -2.946 -5.141 -7.452 1.00 91.31 84 VAL A O 1
ATOM 645 N N . ASP A 1 85 ? -4.306 -6.605 -8.503 1.00 89.38 85 ASP A N 1
ATOM 646 C CA . ASP A 1 85 ? -5.338 -6.679 -7.465 1.00 89.38 85 ASP A CA 1
ATOM 647 C C . ASP A 1 85 ? -5.945 -5.294 -7.143 1.00 89.38 85 ASP A C 1
ATOM 649 O O . ASP A 1 85 ? -6.547 -4.669 -8.019 1.00 89.38 85 ASP A O 1
ATOM 653 N N . GLU A 1 86 ? -5.771 -4.778 -5.922 1.00 89.12 86 GLU A N 1
ATOM 654 C CA . GLU A 1 86 ? -6.249 -3.449 -5.509 1.00 89.12 86 GLU A CA 1
ATOM 655 C C . GLU A 1 86 ? -5.283 -2.292 -5.840 1.00 89.12 86 GLU A C 1
ATOM 657 O O . GLU A 1 86 ? -5.596 -1.121 -5.590 1.00 89.12 86 GLU A O 1
ATOM 662 N N . PHE A 1 87 ? -4.113 -2.602 -6.409 1.00 93.94 87 PHE A N 1
ATOM 663 C CA . PHE A 1 87 ? -3.058 -1.639 -6.709 1.00 93.94 87 PHE A CA 1
ATOM 664 C C . PHE A 1 87 ? -3.029 -1.293 -8.199 1.00 93.94 87 PHE A C 1
ATOM 666 O O . PHE A 1 87 ? -2.912 -2.158 -9.061 1.00 93.94 87 PHE A O 1
ATOM 673 N N . THR A 1 88 ? -3.065 -0.001 -8.512 1.00 94.31 88 THR A N 1
ATOM 674 C CA . THR A 1 88 ? -2.804 0.532 -9.854 1.00 94.31 88 THR A CA 1
ATOM 675 C C . THR A 1 88 ? -1.403 1.127 -9.895 1.00 94.31 88 THR A C 1
ATOM 677 O O . THR A 1 88 ? -1.106 2.086 -9.177 1.00 94.31 88 THR A O 1
ATOM 680 N N . ILE A 1 89 ? -0.543 0.556 -10.730 1.00 94.50 89 ILE A N 1
ATOM 681 C CA . ILE A 1 89 ? 0.870 0.893 -10.879 1.00 94.50 89 ILE A CA 1
ATOM 682 C C . ILE A 1 89 ? 1.029 1.666 -12.185 1.00 94.50 89 ILE A C 1
ATOM 684 O O . ILE A 1 89 ? 0.840 1.117 -13.261 1.00 94.50 89 ILE A O 1
ATOM 688 N N . THR A 1 90 ? 1.422 2.928 -12.109 1.00 93.88 90 THR A N 1
ATOM 689 C CA . THR A 1 90 ? 1.794 3.742 -13.268 1.00 93.88 90 THR A CA 1
ATOM 690 C C . THR A 1 90 ? 3.301 3.912 -13.260 1.00 93.88 90 THR A C 1
ATOM 692 O O . THR A 1 90 ? 3.859 4.396 -12.277 1.00 93.88 90 THR A O 1
ATOM 695 N N . TYR A 1 91 ? 3.980 3.528 -14.333 1.00 91.50 91 TYR A N 1
ATOM 696 C CA . TYR A 1 91 ? 5.435 3.556 -14.373 1.00 91.50 91 TYR A CA 1
ATOM 697 C C . TYR A 1 91 ? 5.964 4.028 -15.716 1.00 91.50 91 TYR A C 1
ATOM 699 O O . TYR A 1 91 ? 5.339 3.853 -16.764 1.00 91.50 91 TYR A O 1
ATOM 707 N N . GLY A 1 92 ? 7.144 4.634 -15.684 1.00 86.38 92 GLY A N 1
ATOM 708 C CA . GLY A 1 92 ? 7.782 5.086 -16.901 1.00 86.38 92 GLY A CA 1
ATOM 709 C C . GLY A 1 92 ? 9.267 5.369 -16.772 1.00 86.38 92 GLY A C 1
ATOM 710 O O . GLY A 1 92 ? 9.799 5.612 -15.688 1.00 86.38 92 GLY A O 1
ATOM 711 N N . LYS A 1 93 ? 9.918 5.325 -17.929 1.00 84.88 93 LYS A N 1
ATOM 712 C CA . LYS A 1 93 ? 11.324 5.624 -18.152 1.00 84.88 93 LYS A CA 1
ATOM 713 C C . LYS A 1 93 ? 11.465 6.449 -19.444 1.00 84.88 93 LYS A C 1
ATOM 715 O O . LYS A 1 93 ? 10.958 6.020 -20.490 1.00 84.88 93 LYS A O 1
ATOM 720 N N . PRO A 1 94 ? 12.143 7.609 -19.407 1.00 77.38 94 PRO A N 1
ATOM 721 C CA . PRO A 1 94 ? 12.472 8.369 -20.611 1.00 77.38 94 PRO A CA 1
ATOM 722 C C . PRO A 1 94 ? 13.585 7.684 -21.424 1.00 77.38 94 PRO A C 1
ATOM 724 O O . PRO A 1 94 ? 14.314 6.839 -20.909 1.00 77.38 94 PRO A O 1
ATOM 727 N N . VAL A 1 95 ? 13.735 8.048 -22.702 1.00 70.38 95 VAL A N 1
ATOM 728 C CA . VAL A 1 95 ? 14.920 7.640 -23.481 1.00 70.38 95 VAL A CA 1
ATOM 729 C C . VAL A 1 95 ? 16.158 8.286 -22.865 1.00 70.38 95 VAL A C 1
ATOM 731 O O . VAL A 1 95 ? 16.141 9.478 -22.557 1.00 70.38 95 VAL A O 1
ATOM 734 N N . PHE A 1 96 ? 17.238 7.518 -22.728 1.00 65.12 96 PHE A N 1
ATOM 735 C CA . PHE A 1 96 ? 18.521 8.050 -22.285 1.00 65.12 96 PHE A CA 1
ATOM 736 C C . PHE A 1 96 ? 19.054 9.060 -23.313 1.00 65.12 96 PHE A C 1
ATOM 738 O O . PHE A 1 96 ? 19.270 8.714 -24.475 1.00 65.12 96 PHE A O 1
ATOM 745 N N . VAL A 1 97 ? 19.301 10.302 -22.887 1.00 64.88 97 VAL A N 1
ATOM 746 C CA . VAL A 1 97 ? 19.917 11.347 -23.720 1.00 64.88 97 VAL A CA 1
ATOM 747 C C . VAL A 1 97 ? 21.122 11.905 -22.966 1.00 64.88 97 VAL A C 1
ATOM 749 O O . VAL A 1 97 ? 20.941 12.574 -21.953 1.00 64.88 97 VAL A O 1
ATOM 752 N N . GLU A 1 98 ? 22.341 11.661 -23.471 1.00 59.88 98 GLU A N 1
ATOM 753 C CA . GLU A 1 98 ? 23.613 12.067 -22.827 1.00 59.88 98 GLU A CA 1
ATOM 754 C C . GLU A 1 98 ? 23.690 13.568 -22.500 1.00 59.88 98 GLU A C 1
ATOM 756 O O . GLU A 1 98 ? 24.407 13.967 -21.587 1.00 59.88 98 GLU A O 1
ATOM 761 N N . SER A 1 99 ? 22.946 14.406 -23.223 1.00 59.38 99 SER A N 1
ATOM 762 C CA . SER A 1 99 ? 22.958 15.864 -23.069 1.00 59.38 99 SER A CA 1
ATOM 763 C C . SER A 1 99 ? 21.966 16.414 -22.034 1.00 59.38 99 SER A C 1
ATOM 765 O O . SER A 1 99 ? 21.957 17.624 -21.817 1.00 59.38 99 SER A O 1
ATOM 767 N N . SER A 1 100 ? 21.134 15.577 -21.400 1.00 58.03 100 SER A N 1
ATOM 768 C CA . SER A 1 100 ? 20.123 16.025 -20.429 1.00 58.03 100 SER A CA 1
ATOM 769 C C . SER A 1 100 ? 20.394 15.462 -19.030 1.00 58.03 100 SER A C 1
ATOM 771 O O . SER A 1 100 ? 20.350 14.245 -18.856 1.00 58.03 100 SER A O 1
ATOM 773 N N . PRO A 1 101 ? 20.593 16.315 -18.006 1.00 57.59 101 PRO A N 1
ATOM 774 C CA . PRO A 1 101 ? 20.840 15.864 -16.634 1.00 57.59 101 PRO A CA 1
ATOM 775 C C . PRO A 1 101 ? 19.665 15.068 -16.024 1.00 57.59 101 PRO A C 1
ATOM 777 O O . PRO A 1 101 ? 19.904 14.192 -15.196 1.00 57.59 101 PRO A O 1
ATOM 780 N N . ASP A 1 102 ? 18.429 15.274 -16.502 1.00 55.06 102 ASP A N 1
ATOM 781 C CA . ASP A 1 102 ? 17.205 14.677 -15.934 1.00 55.06 102 ASP A CA 1
ATOM 782 C C . ASP A 1 102 ? 16.691 13.404 -16.648 1.00 55.06 102 ASP A C 1
ATOM 784 O O . ASP A 1 102 ? 15.743 12.771 -16.182 1.00 55.06 102 ASP A O 1
ATOM 788 N N . ASN A 1 103 ? 17.311 12.964 -17.752 1.00 61.00 103 ASN A N 1
ATOM 789 C CA . ASN A 1 103 ? 16.798 11.851 -18.580 1.00 61.00 103 ASN A CA 1
ATOM 790 C C . ASN A 1 103 ? 17.219 10.447 -18.110 1.00 61.00 103 ASN A C 1
ATOM 792 O O . ASN A 1 103 ? 17.284 9.498 -18.892 1.00 61.00 103 ASN A O 1
ATOM 796 N N . HIS A 1 104 ? 17.467 10.307 -16.811 1.00 68.88 104 HIS A N 1
ATOM 797 C CA . HIS A 1 104 ? 17.946 9.072 -16.190 1.00 68.88 104 HIS A CA 1
ATOM 798 C C . HIS A 1 104 ? 16.997 8.546 -15.118 1.00 68.88 104 HIS A C 1
ATOM 800 O O . HIS A 1 104 ? 17.313 7.563 -14.466 1.00 68.88 104 HIS A O 1
ATOM 806 N N . VAL A 1 105 ? 15.849 9.184 -14.887 1.00 79.81 105 VAL A N 1
ATOM 807 C CA . VAL A 1 105 ? 14.978 8.827 -13.763 1.00 79.81 105 VAL A CA 1
ATOM 808 C C . VAL A 1 105 ? 13.887 7.857 -14.216 1.00 79.81 105 VAL A C 1
ATOM 810 O O . VAL A 1 105 ? 13.021 8.203 -15.018 1.00 79.81 105 VAL A O 1
ATOM 813 N N . GLY A 1 106 ? 13.911 6.639 -13.679 1.00 85.44 106 GLY A N 1
ATOM 814 C CA . GLY A 1 106 ? 12.762 5.740 -13.699 1.00 85.44 106 GLY A CA 1
ATOM 815 C C . GLY A 1 106 ? 11.792 6.132 -12.592 1.00 85.44 106 GLY A C 1
ATOM 816 O O . GLY A 1 106 ? 12.209 6.296 -11.445 1.00 85.44 106 GLY A O 1
ATOM 817 N N . ARG A 1 107 ? 10.507 6.271 -12.920 1.00 89.56 107 ARG A N 1
ATOM 818 C CA . ARG A 1 107 ? 9.448 6.582 -11.952 1.00 89.56 107 ARG A CA 1
ATOM 819 C C . ARG A 1 107 ? 8.446 5.439 -11.899 1.00 89.56 107 ARG A C 1
ATOM 821 O O . ARG A 1 107 ? 7.940 5.014 -12.935 1.00 89.56 107 ARG A O 1
ATOM 828 N N . ALA A 1 108 ? 8.121 4.994 -10.691 1.00 92.19 108 ALA A N 1
ATOM 829 C CA . ALA A 1 108 ? 7.026 4.071 -10.427 1.00 92.19 108 ALA A CA 1
ATOM 830 C C . ALA A 1 108 ? 6.093 4.691 -9.383 1.00 92.19 108 ALA A C 1
ATOM 832 O O . ALA A 1 108 ? 6.511 5.051 -8.284 1.00 92.19 108 ALA A O 1
ATOM 833 N N . THR A 1 109 ? 4.821 4.834 -9.731 1.00 93.44 109 THR A N 1
ATOM 834 C CA . THR A 1 109 ? 3.774 5.372 -8.866 1.00 93.44 109 THR A CA 1
ATOM 835 C C . THR A 1 109 ? 2.715 4.308 -8.657 1.00 93.44 109 THR A C 1
ATOM 837 O O . THR A 1 109 ? 2.010 3.932 -9.586 1.00 93.44 109 THR A O 1
ATOM 840 N N . VAL A 1 110 ? 2.589 3.833 -7.425 1.00 94.50 110 VAL A N 1
ATOM 841 C CA . VAL A 1 110 ? 1.577 2.860 -7.023 1.00 94.50 110 VAL A CA 1
ATOM 842 C C . VAL A 1 110 ? 0.460 3.599 -6.304 1.00 94.50 110 VAL A C 1
ATOM 844 O O . VAL A 1 110 ? 0.708 4.379 -5.386 1.00 94.50 110 VAL A O 1
ATOM 847 N N . THR A 1 111 ? -0.776 3.361 -6.718 1.00 94.81 111 THR A N 1
ATOM 848 C CA . THR A 1 111 ? -1.983 3.936 -6.120 1.00 94.81 111 THR A CA 1
ATOM 849 C C . THR A 1 111 ? -2.926 2.822 -5.700 1.00 94.81 111 THR A C 1
ATOM 851 O O . THR A 1 111 ? -3.049 1.822 -6.398 1.00 94.81 111 THR A O 1
ATOM 854 N N . TRP A 1 112 ? -3.569 2.973 -4.547 1.00 94.25 112 TRP A N 1
ATOM 855 C CA . TRP A 1 112 ? -4.523 1.993 -4.032 1.00 94.25 112 TRP A CA 1
ATOM 856 C C . TRP A 1 112 ? -5.604 2.672 -3.200 1.00 94.25 112 TRP A C 1
ATOM 8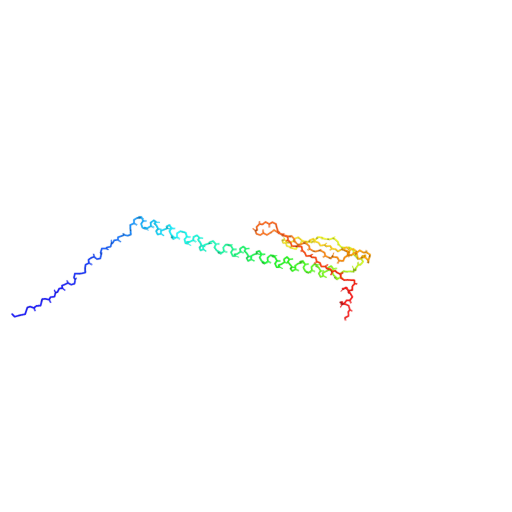58 O O . TRP A 1 112 ? -5.475 3.831 -2.785 1.00 94.25 112 TRP A O 1
ATOM 868 N N . ARG A 1 113 ? -6.695 1.951 -2.947 1.00 91.62 113 ARG A N 1
ATOM 869 C CA . ARG A 1 113 ? -7.740 2.400 -2.025 1.00 91.62 113 ARG A CA 1
ATOM 870 C C . ARG A 1 113 ? -7.374 1.955 -0.607 1.00 91.62 113 ARG A C 1
ATOM 872 O O . ARG A 1 113 ? -7.664 0.839 -0.200 1.00 91.62 113 ARG A O 1
ATOM 879 N N . GLY A 1 114 ? -6.740 2.842 0.149 1.00 85.12 114 GLY A N 1
ATOM 880 C CA . GLY A 1 114 ? -6.427 2.619 1.554 1.00 85.12 114 GLY A CA 1
ATOM 881 C C . GLY A 1 114 ? -7.651 2.710 2.474 1.00 85.12 114 GLY A C 1
ATOM 882 O O . GLY A 1 114 ? -8.713 3.228 2.122 1.00 85.12 114 GLY A O 1
ATOM 883 N N . VAL A 1 115 ? -7.468 2.260 3.717 1.00 81.12 115 VAL A N 1
ATOM 884 C CA . VAL A 1 115 ? -8.507 2.208 4.770 1.00 81.12 115 VAL A CA 1
ATOM 885 C C . VAL A 1 115 ? -9.095 3.587 5.123 1.00 81.12 115 VAL A C 1
ATOM 887 O O . VAL A 1 115 ? -10.208 3.678 5.641 1.00 81.12 115 VAL A O 1
ATOM 890 N N . ALA A 1 116 ? -8.357 4.668 4.857 1.00 78.81 116 ALA A N 1
ATOM 891 C CA . ALA A 1 116 ? -8.768 6.050 5.121 1.00 78.81 116 ALA A CA 1
ATOM 892 C C . ALA A 1 116 ? -9.099 6.856 3.848 1.00 78.81 116 ALA A C 1
ATOM 894 O O . ALA A 1 116 ? -9.432 8.034 3.951 1.00 78.81 116 ALA A O 1
ATOM 895 N N . GLY A 1 117 ? -8.998 6.253 2.659 1.00 85.56 117 GLY A N 1
ATOM 896 C CA . GLY A 1 117 ? -9.149 6.945 1.378 1.00 85.56 117 GLY A CA 1
ATOM 897 C C . GLY A 1 117 ? -8.109 6.504 0.351 1.00 85.56 117 GLY A C 1
ATOM 898 O O . GLY A 1 117 ? -7.417 5.509 0.536 1.00 85.56 117 GLY A O 1
ATOM 899 N N . GLN A 1 118 ? -7.993 7.238 -0.755 1.00 88.69 118 GLN A N 1
ATOM 900 C CA . GLN A 1 118 ? -7.006 6.924 -1.788 1.00 88.69 118 GLN A CA 1
ATOM 901 C C . GLN A 1 118 ? -5.586 7.195 -1.275 1.00 88.69 118 GLN A C 1
ATOM 903 O O . GLN A 1 118 ? -5.293 8.268 -0.749 1.00 88.69 118 GLN A O 1
ATOM 908 N N . SER A 1 119 ? -4.706 6.214 -1.434 1.00 91.94 119 SER A N 1
ATOM 909 C CA . SER A 1 119 ? -3.304 6.279 -1.041 1.00 91.94 119 SER A CA 1
ATOM 910 C C . SER A 1 119 ? -2.417 6.159 -2.275 1.00 91.94 119 SER A C 1
ATOM 912 O O . SER A 1 119 ? -2.786 5.536 -3.272 1.00 91.94 119 SER A O 1
ATOM 914 N N . SER A 1 120 ? -1.251 6.799 -2.224 1.00 92.50 120 SER A N 1
ATOM 915 C CA . SER A 1 120 ? -0.271 6.743 -3.304 1.00 92.50 120 SER A CA 1
ATOM 916 C C . SER A 1 120 ? 1.149 6.693 -2.755 1.00 92.50 120 SER A C 1
ATOM 918 O O . SER A 1 120 ? 1.444 7.238 -1.688 1.00 92.50 120 SER A O 1
ATOM 920 N N . LEU A 1 121 ? 2.020 6.015 -3.491 1.00 93.56 121 LEU A N 1
ATOM 921 C CA . LEU A 1 121 ? 3.442 5.901 -3.219 1.00 93.56 121 LEU A CA 1
ATOM 922 C C . LEU A 1 121 ? 4.182 6.062 -4.542 1.00 93.56 121 LEU A C 1
ATOM 924 O O . LEU A 1 121 ? 3.984 5.282 -5.468 1.00 93.56 121 LEU A O 1
ATOM 928 N N . ALA A 1 122 ? 5.017 7.092 -4.631 1.00 92.75 122 ALA A N 1
ATOM 929 C CA . ALA A 1 122 ? 5.875 7.333 -5.779 1.00 92.75 122 ALA A CA 1
ATOM 930 C C . ALA A 1 122 ? 7.325 7.065 -5.381 1.00 92.75 122 ALA A C 1
ATOM 932 O O . ALA A 1 122 ? 7.800 7.597 -4.378 1.00 92.75 122 ALA A O 1
ATOM 933 N N . LEU A 1 123 ? 8.005 6.237 -6.167 1.00 92.00 123 LEU A N 1
ATOM 934 C CA . LEU A 1 123 ? 9.439 6.024 -6.081 1.00 92.00 123 LEU A CA 1
ATOM 935 C C . LEU A 1 123 ? 10.091 6.447 -7.386 1.00 92.00 123 LEU A C 1
ATOM 937 O O . LEU A 1 123 ? 9.574 6.211 -8.481 1.00 92.00 123 LEU A O 1
ATOM 941 N N . GLU A 1 124 ? 11.259 7.046 -7.235 1.00 89.88 124 GLU A N 1
ATOM 942 C CA . GLU A 1 124 ? 12.115 7.465 -8.327 1.00 89.88 124 GLU A CA 1
ATOM 943 C C . GLU A 1 124 ? 13.498 6.868 -8.109 1.00 89.88 124 GLU A C 1
ATOM 945 O O . GLU A 1 124 ? 13.989 6.802 -6.979 1.00 89.88 124 GLU A O 1
ATOM 950 N N . ARG A 1 125 ? 14.122 6.404 -9.190 1.00 86.06 125 ARG A N 1
ATOM 951 C CA . ARG A 1 125 ? 15.487 5.880 -9.167 1.00 86.06 125 ARG A CA 1
ATOM 952 C C . ARG A 1 125 ? 16.255 6.399 -10.371 1.00 86.06 125 ARG A C 1
ATOM 954 O O . ARG A 1 125 ? 15.735 6.405 -11.484 1.00 86.06 125 ARG A O 1
ATOM 961 N N . LEU A 1 126 ? 17.505 6.792 -10.140 1.00 83.44 126 LEU A N 1
ATOM 962 C CA . LEU A 1 126 ? 18.462 7.063 -11.208 1.00 83.44 126 LEU A CA 1
ATOM 963 C C . LEU A 1 126 ? 18.893 5.739 -11.850 1.00 83.44 126 LEU A C 1
ATOM 965 O O . LEU A 1 126 ? 19.404 4.850 -11.176 1.00 83.44 126 LEU A O 1
ATOM 969 N N . LEU A 1 127 ? 18.675 5.621 -13.151 1.00 78.25 127 LEU A N 1
ATOM 970 C CA . LEU A 1 127 ? 18.986 4.467 -13.977 1.00 78.25 127 LEU A CA 1
ATOM 971 C C . LEU A 1 127 ? 20.308 4.725 -14.705 1.00 78.25 127 LEU A C 1
ATOM 973 O O . LEU A 1 127 ? 20.462 5.715 -15.422 1.00 78.25 127 LEU A O 1
ATOM 977 N N . SER A 1 128 ? 21.273 3.831 -14.510 1.00 72.62 128 SER A N 1
ATOM 978 C CA . SER A 1 128 ? 22.594 3.915 -15.142 1.00 72.62 128 SER A CA 1
ATOM 979 C C . SER A 1 128 ? 22.566 3.367 -16.569 1.00 72.62 128 SER A C 1
ATOM 981 O O . SER A 1 128 ? 21.830 2.428 -16.836 1.00 72.62 128 SER A O 1
ATOM 983 N N . LYS A 1 129 ? 23.429 3.878 -17.460 1.00 66.69 129 LYS A N 1
ATOM 984 C CA . LYS A 1 129 ? 23.640 3.396 -18.847 1.00 66.69 129 LYS A CA 1
ATOM 985 C C . LYS A 1 129 ? 24.168 1.952 -18.937 1.00 66.69 129 LYS A C 1
ATOM 987 O O . LYS A 1 129 ? 24.191 1.377 -20.019 1.00 66.69 129 LYS A O 1
ATOM 992 N N . PHE A 1 130 ? 24.645 1.392 -17.828 1.00 64.38 130 PHE A N 1
ATOM 993 C CA . PHE A 1 130 ? 25.276 0.069 -17.790 1.00 64.38 130 PHE A CA 1
ATOM 994 C C . PHE A 1 130 ? 24.483 -0.964 -16.984 1.00 64.38 130 PHE A C 1
ATOM 996 O O . PHE A 1 130 ? 24.911 -2.112 -16.907 1.00 64.38 130 PHE A O 1
ATOM 1003 N N . SER A 1 131 ? 23.336 -0.598 -16.395 1.00 60.72 131 SER A N 1
ATOM 1004 C CA . SER A 1 131 ? 22.591 -1.501 -15.498 1.00 60.72 131 SER A CA 1
ATOM 1005 C C . SER A 1 131 ? 22.109 -2.776 -16.193 1.00 60.72 131 SER A C 1
ATOM 1007 O O . SER A 1 131 ? 22.040 -3.831 -15.570 1.00 60.72 131 SER A O 1
ATOM 1009 N N . SER A 1 132 ? 21.822 -2.697 -17.495 1.00 60.56 132 SER A N 1
ATOM 1010 C CA . SER A 1 132 ? 21.412 -3.851 -18.302 1.00 60.56 132 SER A CA 1
ATOM 1011 C C . SER A 1 132 ? 22.565 -4.821 -18.603 1.00 60.56 132 SER A C 1
ATOM 1013 O O . SER A 1 132 ? 22.320 -6.009 -18.778 1.00 60.56 132 SER A O 1
ATOM 1015 N N . SER A 1 133 ? 23.818 -4.348 -18.597 1.00 59.97 133 SER A N 1
ATOM 1016 C CA . SER A 1 133 ? 24.997 -5.143 -18.972 1.00 59.97 133 SER A CA 1
ATOM 1017 C C . SER A 1 133 ? 25.521 -6.040 -17.846 1.00 59.97 133 SER A C 1
ATOM 1019 O O . SER A 1 133 ? 26.172 -7.037 -18.130 1.00 59.97 133 SER A O 1
ATOM 1021 N N . THR A 1 134 ? 25.262 -5.717 -16.575 1.00 58.94 134 THR A N 1
ATOM 1022 C CA . THR A 1 134 ? 25.801 -6.466 -15.417 1.00 58.94 134 THR A CA 1
ATOM 1023 C C . THR A 1 134 ? 25.106 -7.814 -15.185 1.00 58.94 134 THR A C 1
ATOM 1025 O O . THR A 1 134 ? 25.559 -8.606 -14.369 1.00 58.94 134 THR A O 1
ATOM 1028 N N . ARG A 1 135 ? 23.995 -8.091 -15.876 1.00 53.44 135 ARG A N 1
ATOM 1029 C CA . ARG A 1 135 ? 23.189 -9.305 -15.667 1.00 53.44 135 ARG A CA 1
ATOM 1030 C C . ARG A 1 135 ? 23.454 -10.414 -16.700 1.00 53.44 135 ARG A C 1
ATOM 1032 O O . ARG A 1 135 ? 22.873 -11.486 -16.565 1.00 53.44 135 ARG A O 1
ATOM 1039 N N . GLU A 1 136 ? 24.286 -10.160 -17.712 1.00 52.41 136 GLU A N 1
ATOM 1040 C CA . GLU A 1 136 ? 24.594 -11.108 -18.801 1.00 52.41 136 GLU A CA 1
ATOM 1041 C C . GLU A 1 136 ? 25.973 -11.798 -18.689 1.00 52.41 136 GLU A C 1
ATOM 1043 O O . GLU A 1 136 ? 26.326 -12.561 -19.587 1.00 52.41 136 GLU A O 1
ATOM 1048 N N . GLU A 1 137 ? 26.726 -11.598 -17.599 1.00 45.00 137 GLU A N 1
ATOM 1049 C CA . GLU A 1 137 ? 27.909 -12.417 -17.245 1.00 45.00 137 GLU A CA 1
ATOM 1050 C C . GLU A 1 137 ? 27.576 -13.457 -16.167 1.00 45.00 137 GLU A C 1
ATOM 1052 O O . GLU A 1 137 ? 28.071 -14.602 -16.288 1.00 45.00 137 GLU A O 1
#

Radius of gyration: 35.29 Å; chains: 1; bounding box: 57×39×119 Å

Sequence (137 aa):
MKKHLFPLFEIDRTYKSGVSLVETIIALLILSIAILAIAGVPIMSSKLAIHATQRDQAMFLAVKTLDFLEAQPHTSSIASQDVVDEFTITYGKPVFVESSPDNHVGRATVTWRGVAGQSSLALERLLSKFSSSTREE

pLDDT: mean 80.74, std 14.81, range [41.09, 96.19]

Foldseek 3Di:
DDDDDDDDPPPPPPPCPDQDPVNVVVVVVVVVVVCVVVVVVVVVVVLVVQQVVVVVVQVVVFVVVVLVVLLDALQDWDWDWDDDPQKIKTWIAARDDPPDPPRQKTKIKIWGQGPVGIDIDIDIDGHDNCSNVVVPD